Protein AF-A0A1M7MJK0-F1 (afdb_monomer_lite)

Structure (mmCIF, N/CA/C/O backbone):
data_AF-A0A1M7MJK0-F1
#
_entry.id   AF-A0A1M7MJK0-F1
#
loop_
_atom_site.group_PDB
_atom_site.id
_atom_site.type_symbol
_atom_site.label_atom_id
_atom_site.label_alt_id
_a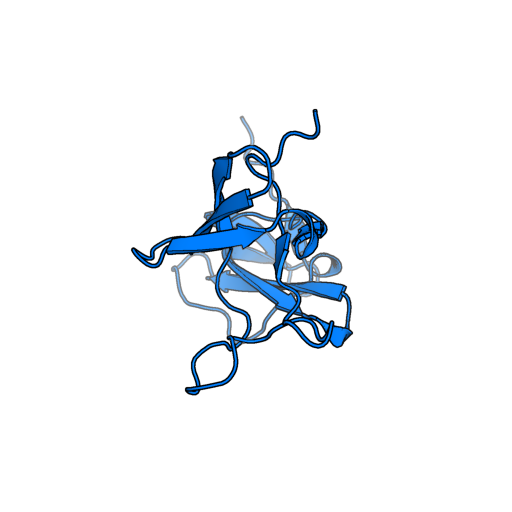tom_site.label_comp_id
_atom_site.label_asym_id
_atom_site.label_entity_id
_atom_site.label_seq_id
_atom_site.pdbx_PDB_ins_code
_atom_site.Cartn_x
_atom_site.Cartn_y
_atom_site.Cartn_z
_atom_site.occupancy
_atom_site.B_iso_or_equiv
_atom_site.auth_seq_id
_atom_site.auth_comp_id
_atom_site.auth_asym_id
_atom_site.auth_atom_id
_atom_site.pdbx_PDB_model_num
ATOM 1 N N . MET A 1 1 ? 3.300 4.004 -27.786 1.00 46.72 1 MET A N 1
ATOM 2 C CA . MET A 1 1 ? 4.249 3.897 -26.660 1.00 46.72 1 MET A CA 1
ATOM 3 C C . MET A 1 1 ? 3.433 3.684 -25.405 1.00 46.72 1 MET A C 1
ATOM 5 O O . MET A 1 1 ? 2.440 4.383 -25.239 1.00 46.72 1 MET A O 1
ATOM 9 N N . THR A 1 2 ? 3.786 2.694 -24.592 1.00 50.91 2 THR A N 1
ATOM 10 C CA . THR A 1 2 ? 3.187 2.513 -23.265 1.00 50.91 2 THR A CA 1
ATOM 11 C C . THR A 1 2 ? 3.854 3.513 -22.336 1.00 50.91 2 THR A C 1
ATOM 13 O O . THR A 1 2 ? 5.068 3.462 -22.212 1.00 50.91 2 THR A O 1
ATOM 16 N N . ASP A 1 3 ? 3.095 4.415 -21.722 1.00 62.31 3 ASP A N 1
ATOM 17 C CA . ASP A 1 3 ? 3.632 5.294 -20.680 1.00 62.31 3 ASP A CA 1
ATOM 18 C C . ASP A 1 3 ? 3.876 4.471 -19.402 1.00 62.31 3 ASP A C 1
ATOM 20 O O . ASP A 1 3 ? 2.967 3.773 -18.934 1.00 62.31 3 ASP A O 1
ATOM 24 N N . TYR A 1 4 ? 5.104 4.509 -18.876 1.00 60.00 4 TYR A N 1
ATOM 25 C CA . TYR A 1 4 ? 5.505 3.845 -17.629 1.00 60.00 4 TYR A CA 1
ATOM 26 C C . TYR A 1 4 ? 5.472 4.792 -16.412 1.00 60.00 4 TYR A C 1
ATOM 28 O O . TYR A 1 4 ? 5.648 4.341 -15.275 1.00 60.00 4 TYR A O 1
ATOM 36 N N . LEU A 1 5 ? 5.226 6.093 -16.603 1.00 55.97 5 LEU A N 1
ATOM 37 C CA . LEU A 1 5 ? 5.157 7.068 -15.515 1.00 55.97 5 LEU A CA 1
ATOM 38 C C . LEU A 1 5 ? 3.936 6.817 -14.620 1.00 55.97 5 LEU A C 1
ATOM 40 O O . LEU A 1 5 ? 2.843 6.490 -15.074 1.00 55.97 5 LEU A O 1
ATOM 44 N N . ASN A 1 6 ? 4.130 6.980 -13.308 1.00 53.41 6 ASN A N 1
ATOM 45 C CA . ASN A 1 6 ? 3.117 6.782 -12.256 1.00 53.41 6 ASN A CA 1
ATOM 46 C C . ASN A 1 6 ? 2.480 5.377 -12.176 1.00 53.41 6 ASN A C 1
ATOM 48 O O . ASN A 1 6 ? 1.592 5.156 -11.350 1.00 53.41 6 ASN A O 1
ATOM 52 N N . LYS A 1 7 ? 2.948 4.420 -12.983 1.00 62.34 7 LYS A N 1
ATOM 53 C CA . LYS A 1 7 ? 2.528 3.021 -12.928 1.00 62.34 7 LYS A CA 1
ATOM 54 C C . LYS A 1 7 ? 3.267 2.230 -11.854 1.00 62.34 7 LYS A C 1
ATOM 56 O O . LYS A 1 7 ? 4.337 2.609 -11.375 1.00 62.34 7 LYS A O 1
ATOM 61 N N . TRP A 1 8 ? 2.666 1.102 -11.489 1.00 63.72 8 TRP A N 1
ATOM 62 C CA . TRP A 1 8 ? 3.136 0.214 -10.436 1.00 63.72 8 TRP A CA 1
ATOM 63 C C . TRP A 1 8 ? 3.671 -1.082 -11.027 1.00 63.72 8 TRP A C 1
ATOM 65 O O . TRP A 1 8 ? 2.970 -1.732 -11.801 1.00 63.72 8 TRP A O 1
ATOM 75 N N . PHE A 1 9 ? 4.875 -1.483 -10.614 1.00 65.38 9 PHE A N 1
ATOM 76 C CA . PHE A 1 9 ? 5.567 -2.623 -11.210 1.00 65.38 9 PHE A CA 1
ATOM 77 C C . PHE A 1 9 ? 6.127 -3.624 -10.201 1.00 65.38 9 PHE A C 1
ATOM 79 O O . PHE A 1 9 ? 6.394 -3.306 -9.037 1.00 65.38 9 PHE A O 1
ATOM 86 N N . TRP A 1 10 ? 6.331 -4.831 -10.713 1.00 63.44 10 TRP A N 1
ATOM 87 C CA . TRP A 1 10 ? 7.203 -5.875 -10.192 1.00 63.44 10 TRP A CA 1
ATOM 88 C C . TRP A 1 10 ? 8.560 -5.887 -10.905 1.00 63.44 10 TRP A C 1
ATOM 90 O O . TRP A 1 10 ? 8.712 -5.274 -11.960 1.00 63.44 10 TRP A O 1
ATOM 100 N N . ILE A 1 11 ? 9.508 -6.663 -10.374 1.00 59.03 11 ILE A N 1
ATOM 101 C CA . ILE A 1 11 ? 10.730 -7.069 -11.076 1.00 59.03 11 ILE A CA 1
ATOM 102 C C . ILE A 1 11 ? 10.818 -8.600 -11.019 1.00 59.03 11 ILE A C 1
ATOM 104 O O . ILE A 1 11 ? 10.756 -9.184 -9.936 1.00 59.03 11 ILE A O 1
ATOM 108 N N . LYS A 1 12 ? 10.960 -9.262 -12.170 1.00 53.06 12 LYS A N 1
ATOM 109 C CA . LYS A 1 12 ? 11.354 -10.678 -12.236 1.00 53.06 12 LYS A CA 1
ATOM 110 C C . LYS A 1 12 ? 12.871 -10.824 -12.164 1.00 53.06 12 LYS A C 1
ATOM 112 O O . LYS A 1 12 ? 13.601 -10.097 -12.837 1.00 53.06 12 LYS A O 1
ATOM 117 N N . ASP A 1 13 ? 13.335 -11.799 -11.390 1.00 53.50 13 ASP A N 1
ATOM 118 C CA . ASP A 1 13 ? 14.734 -12.208 -11.371 1.00 53.50 13 ASP A CA 1
ATOM 119 C C . ASP A 1 13 ? 15.108 -12.956 -12.666 1.00 53.50 13 ASP A C 1
ATOM 121 O O . ASP A 1 13 ? 14.261 -13.315 -13.490 1.00 53.50 13 ASP A O 1
ATOM 125 N N . ARG A 1 14 ? 16.406 -13.220 -12.862 1.00 45.91 14 ARG A N 1
ATOM 126 C CA . ARG A 1 14 ? 16.913 -13.908 -14.067 1.00 45.91 14 ARG A CA 1
ATOM 127 C C . ARG A 1 14 ? 16.429 -15.358 -14.227 1.00 45.91 14 ARG A C 1
ATOM 129 O O . ARG A 1 14 ? 16.642 -15.932 -15.288 1.00 45.91 14 ARG A O 1
ATOM 136 N N . SER A 1 15 ? 15.809 -15.953 -13.208 1.00 50.28 15 SER A N 1
ATOM 137 C CA . SER A 1 15 ? 15.163 -17.271 -13.279 1.00 50.28 15 SER A CA 1
ATOM 138 C C . SER A 1 15 ? 13.647 -17.200 -13.507 1.00 50.28 15 SER A C 1
ATOM 140 O O . SER A 1 15 ? 12.977 -18.228 -13.474 1.00 50.28 15 SER A O 1
ATOM 142 N N . GLY A 1 16 ? 13.098 -16.004 -13.753 1.00 47.00 16 GLY A N 1
ATOM 143 C CA . GLY A 1 16 ? 11.662 -15.781 -13.934 1.00 47.00 16 GLY A CA 1
ATOM 144 C C . GLY A 1 16 ? 10.862 -15.826 -12.629 1.00 47.00 16 GLY A C 1
ATOM 145 O O . GLY A 1 16 ? 9.638 -15.698 -12.663 1.00 47.00 16 GLY A O 1
ATOM 146 N N . ILE A 1 17 ? 11.540 -15.981 -11.487 1.00 45.78 17 ILE A N 1
ATOM 147 C CA . ILE A 1 17 ? 10.940 -15.895 -10.159 1.00 45.78 17 ILE A CA 1
ATOM 148 C C . ILE A 1 17 ? 10.736 -14.411 -9.861 1.00 45.78 17 ILE A C 1
ATOM 150 O O . ILE A 1 17 ? 11.639 -13.605 -10.076 1.00 45.78 17 ILE A O 1
ATOM 154 N N . LEU A 1 18 ? 9.553 -14.027 -9.381 1.00 52.66 18 LEU A N 1
ATOM 155 C CA . LEU A 1 18 ? 9.312 -12.651 -8.949 1.00 52.66 18 LEU A CA 1
ATOM 156 C C . LEU A 1 18 ? 10.227 -12.325 -7.773 1.00 52.66 18 LEU A C 1
ATOM 158 O O . LEU A 1 18 ? 10.161 -12.987 -6.737 1.00 52.66 18 LEU A O 1
ATOM 162 N N . ASP A 1 19 ? 11.119 -11.358 -7.976 1.00 46.50 19 ASP A N 1
ATOM 163 C CA . ASP A 1 19 ? 12.281 -11.187 -7.121 1.00 46.50 19 ASP A CA 1
ATOM 164 C C . ASP A 1 19 ? 11.906 -10.477 -5.820 1.00 46.50 19 ASP A C 1
ATOM 166 O O . ASP A 1 19 ? 11.437 -9.334 -5.864 1.00 46.50 19 ASP A O 1
ATOM 170 N N . PRO A 1 20 ? 12.137 -11.088 -4.646 1.00 43.94 20 PRO A N 1
ATOM 171 C CA . PRO A 1 20 ? 11.961 -10.380 -3.401 1.00 43.94 20 PRO A CA 1
ATOM 172 C C . PRO A 1 20 ? 13.100 -9.399 -3.078 1.00 43.94 20 PRO A C 1
ATOM 174 O O . PRO A 1 20 ? 12.848 -8.597 -2.193 1.00 43.94 20 PRO A O 1
ATOM 177 N N . ILE A 1 21 ? 14.315 -9.427 -3.680 1.00 47.56 21 ILE A N 1
ATOM 178 C CA . ILE A 1 21 ? 15.413 -8.474 -3.326 1.00 47.56 21 ILE A CA 1
ATOM 179 C C . ILE A 1 21 ? 16.145 -7.757 -4.495 1.00 47.56 21 ILE A C 1
ATOM 181 O O . ILE A 1 21 ? 15.874 -6.576 -4.697 1.00 47.56 21 ILE A O 1
ATOM 185 N N . ALA A 1 22 ? 17.137 -8.266 -5.240 1.00 33.94 22 ALA A N 1
ATOM 186 C CA . ALA A 1 22 ? 17.651 -9.623 -5.460 1.00 33.94 22 ALA A CA 1
ATOM 187 C C . ALA A 1 22 ? 18.573 -10.240 -4.396 1.00 33.94 22 ALA A C 1
ATOM 189 O O . ALA A 1 22 ? 19.471 -9.576 -3.890 1.00 33.94 22 ALA A O 1
ATOM 190 N N . ARG A 1 23 ? 18.360 -11.545 -4.140 1.00 37.00 23 ARG A N 1
ATOM 191 C CA . ARG A 1 23 ? 19.260 -12.568 -3.546 1.00 37.00 23 ARG A CA 1
ATOM 192 C C . ARG A 1 23 ? 20.536 -12.090 -2.820 1.00 37.00 23 ARG A C 1
ATOM 194 O O . ARG A 1 23 ? 21.620 -12.559 -3.142 1.00 37.00 23 ARG A O 1
ATOM 201 N N . ASP A 1 24 ? 20.405 -11.230 -1.814 1.00 33.03 24 ASP A N 1
ATOM 202 C CA . ASP A 1 24 ? 21.036 -11.395 -0.499 1.00 33.03 24 ASP A CA 1
ATOM 203 C C . ASP A 1 24 ? 20.613 -10.279 0.469 1.00 33.03 24 ASP A C 1
ATOM 205 O O . ASP A 1 24 ? 20.198 -9.198 0.064 1.00 33.03 24 ASP A O 1
ATOM 209 N N . GLN A 1 25 ? 20.741 -10.548 1.774 1.00 32.00 25 GLN A N 1
ATOM 210 C CA . GLN A 1 25 ? 20.460 -9.621 2.886 1.00 32.00 25 GLN A CA 1
ATOM 211 C C . GLN A 1 25 ? 18.986 -9.199 3.074 1.00 32.00 25 GLN A C 1
ATOM 213 O O . GLN A 1 25 ? 18.597 -8.104 2.697 1.00 32.00 25 GLN A O 1
ATOM 218 N N . TRP A 1 26 ? 18.202 -10.020 3.789 1.00 32.06 26 TRP A N 1
ATOM 219 C CA . TRP A 1 26 ? 17.343 -9.639 4.941 1.00 32.06 26 TRP A CA 1
ATOM 220 C C . TRP A 1 26 ? 16.389 -8.406 4.892 1.00 32.06 26 TRP A C 1
ATOM 222 O O . TRP A 1 26 ? 15.796 -8.085 5.923 1.00 32.06 26 TRP A O 1
ATOM 232 N N . PHE A 1 27 ? 16.181 -7.729 3.756 1.00 33.53 27 PHE A N 1
ATOM 233 C CA . PHE A 1 27 ? 15.671 -6.345 3.740 1.00 33.53 27 PHE A CA 1
ATOM 234 C C . PHE A 1 27 ? 14.409 -6.043 2.925 1.00 33.53 27 PHE A C 1
ATOM 236 O O . PHE A 1 27 ? 14.019 -4.880 2.872 1.00 33.53 27 PHE A O 1
ATOM 243 N N . ILE A 1 28 ? 13.699 -7.034 2.377 1.00 37.03 28 ILE A N 1
ATOM 244 C CA . ILE A 1 28 ? 12.360 -6.796 1.808 1.00 37.03 28 ILE A CA 1
ATOM 245 C C . ILE A 1 28 ? 11.334 -7.742 2.437 1.00 37.03 28 ILE A C 1
ATOM 247 O O . ILE A 1 28 ? 10.919 -8.768 1.904 1.00 37.03 28 ILE A O 1
ATOM 251 N N . ARG A 1 29 ? 10.831 -7.306 3.594 1.00 36.28 29 ARG A N 1
ATOM 252 C CA . ARG A 1 29 ? 9.383 -7.384 3.824 1.00 36.28 29 ARG A CA 1
ATOM 253 C C . ARG A 1 29 ? 8.779 -6.406 2.809 1.00 36.28 29 ARG A C 1
ATOM 255 O O . ARG A 1 29 ? 9.304 -5.306 2.717 1.00 36.28 29 ARG A O 1
ATOM 262 N N . GLY A 1 30 ? 7.761 -6.794 2.034 1.00 38.88 30 GLY A N 1
ATOM 263 C CA . GLY A 1 30 ? 7.311 -6.072 0.823 1.00 38.88 30 GLY A CA 1
ATOM 264 C C . GLY A 1 30 ? 6.761 -4.653 1.045 1.00 38.88 30 GLY A C 1
ATOM 265 O O . GLY A 1 30 ? 5.565 -4.433 0.912 1.00 38.88 30 GLY A O 1
ATOM 266 N N . TRP A 1 31 ? 7.614 -3.709 1.439 1.00 44.69 31 TRP A N 1
ATOM 267 C CA . TRP A 1 31 ? 7.245 -2.427 2.048 1.00 44.69 31 TRP A CA 1
ATOM 268 C C . TRP A 1 31 ? 7.406 -1.226 1.121 1.00 44.69 31 TRP A C 1
ATOM 270 O O . TRP A 1 31 ? 6.782 -0.194 1.362 1.00 44.69 31 TRP A O 1
ATOM 280 N N . GLU A 1 32 ? 8.233 -1.334 0.083 1.00 54.03 32 GLU A N 1
ATOM 281 C CA . GLU A 1 32 ? 8.657 -0.166 -0.681 1.00 54.03 32 GLU A CA 1
ATOM 282 C C . GLU A 1 32 ? 7.983 -0.097 -2.053 1.00 54.03 32 GLU A C 1
ATOM 284 O O . GLU A 1 32 ? 7.950 -1.038 -2.847 1.00 54.03 32 GLU A O 1
ATOM 289 N N . THR A 1 33 ? 7.398 1.066 -2.314 1.00 56.59 33 THR A N 1
ATOM 290 C CA . THR A 1 33 ? 6.768 1.410 -3.581 1.00 56.59 33 THR A CA 1
ATOM 291 C C . THR A 1 33 ? 7.830 1.925 -4.544 1.00 56.59 33 THR A C 1
ATOM 293 O O . THR A 1 33 ? 8.443 2.956 -4.284 1.00 56.59 33 THR A O 1
ATOM 296 N N . LEU A 1 34 ? 8.039 1.211 -5.650 1.00 67.69 34 LEU A N 1
ATOM 297 C CA . LEU A 1 34 ? 8.879 1.661 -6.758 1.00 67.69 34 LEU A CA 1
ATOM 298 C C . LEU A 1 34 ? 8.103 2.659 -7.626 1.00 67.69 34 LEU A C 1
ATOM 300 O O . LEU A 1 34 ? 6.956 2.394 -7.987 1.00 67.69 34 LEU A O 1
ATOM 304 N N . GLN A 1 35 ? 8.738 3.777 -7.970 1.00 67.38 35 GLN A N 1
ATOM 305 C CA . GLN A 1 35 ? 8.253 4.760 -8.939 1.00 67.38 35 GLN A CA 1
ATOM 306 C C . GLN A 1 35 ? 9.245 4.841 -10.106 1.00 67.38 35 GLN A C 1
ATOM 308 O O . GLN A 1 35 ? 10.453 4.925 -9.884 1.00 67.38 35 GLN A O 1
ATOM 313 N N . CYS A 1 36 ? 8.748 4.832 -11.344 1.00 72.19 36 CYS A N 1
ATOM 314 C CA . CYS A 1 36 ? 9.567 5.124 -12.519 1.00 72.19 36 CYS A CA 1
ATOM 315 C C . CYS A 1 36 ? 9.915 6.620 -12.548 1.00 72.19 36 CYS A C 1
ATOM 317 O O . CYS A 1 36 ? 9.009 7.454 -12.504 1.00 72.19 36 CYS A O 1
ATOM 319 N N . ILE A 1 37 ? 11.211 6.945 -12.600 1.00 78.38 37 ILE A N 1
ATOM 320 C CA . ILE A 1 37 ? 11.726 8.328 -12.616 1.00 78.38 37 ILE A CA 1
ATOM 321 C C . ILE A 1 37 ? 12.411 8.712 -13.936 1.00 78.38 37 ILE A C 1
ATOM 323 O O . ILE A 1 37 ? 12.537 9.896 -14.229 1.00 78.38 37 ILE A O 1
ATOM 327 N N . GLU A 1 38 ? 12.831 7.734 -14.740 1.00 79.06 38 GLU A N 1
ATOM 328 C CA . GLU A 1 38 ? 13.405 7.935 -16.075 1.00 79.06 38 GLU A CA 1
ATOM 329 C C . GLU A 1 38 ? 13.006 6.742 -16.955 1.00 79.06 38 GLU A C 1
ATOM 331 O O . GLU A 1 38 ? 13.112 5.591 -16.524 1.00 79.06 38 GLU A O 1
ATOM 336 N N . GLU A 1 39 ? 12.566 7.000 -18.185 1.00 78.94 39 GLU A N 1
ATOM 337 C CA . GLU A 1 39 ? 12.308 5.968 -19.192 1.00 78.94 39 GLU A CA 1
ATOM 338 C C . GLU A 1 39 ? 13.356 6.070 -20.308 1.00 78.94 39 GLU A C 1
ATOM 340 O O . GLU A 1 39 ? 13.633 7.152 -20.823 1.00 78.94 39 GLU A O 1
ATOM 345 N N . LYS A 1 40 ? 13.942 4.929 -20.678 1.00 82.44 40 LYS A N 1
ATOM 346 C CA . LYS A 1 40 ? 14.857 4.751 -21.817 1.00 82.44 40 LYS A CA 1
ATOM 347 C C . LYS A 1 40 ? 14.217 3.780 -22.801 1.00 82.44 40 LYS A C 1
ATOM 349 O O . LYS A 1 40 ? 13.138 3.260 -22.535 1.00 82.44 40 LYS A O 1
ATOM 354 N N . GLU A 1 41 ? 14.869 3.515 -23.926 1.00 82.31 41 GLU A N 1
ATOM 355 C CA . GLU A 1 41 ? 14.340 2.655 -24.994 1.00 82.31 41 GLU A CA 1
ATOM 356 C C . GLU A 1 41 ? 13.919 1.262 -24.467 1.00 82.31 41 GLU A C 1
ATOM 358 O O . GLU A 1 41 ? 12.720 0.980 -24.376 1.00 82.31 41 GLU A O 1
ATOM 363 N N . ASP A 1 42 ? 14.876 0.475 -23.959 1.00 81.38 42 ASP A N 1
ATOM 364 C CA . ASP A 1 42 ? 14.647 -0.891 -23.443 1.00 81.38 42 ASP A CA 1
ATOM 365 C C . ASP A 1 42 ? 14.583 -1.009 -21.907 1.00 81.38 42 ASP A C 1
ATOM 367 O O . ASP A 1 42 ? 14.336 -2.087 -21.356 1.00 81.38 42 ASP A O 1
ATOM 371 N N . SER A 1 43 ? 14.825 0.083 -21.180 1.00 80.75 43 SER A N 1
ATOM 372 C CA . SER A 1 43 ? 14.922 0.077 -19.714 1.00 80.75 43 SER A CA 1
ATOM 373 C C . SER A 1 43 ? 14.190 1.243 -19.063 1.00 80.75 43 SER A C 1
ATOM 375 O O . SER A 1 43 ? 13.939 2.274 -19.679 1.00 80.75 43 SER A O 1
ATOM 3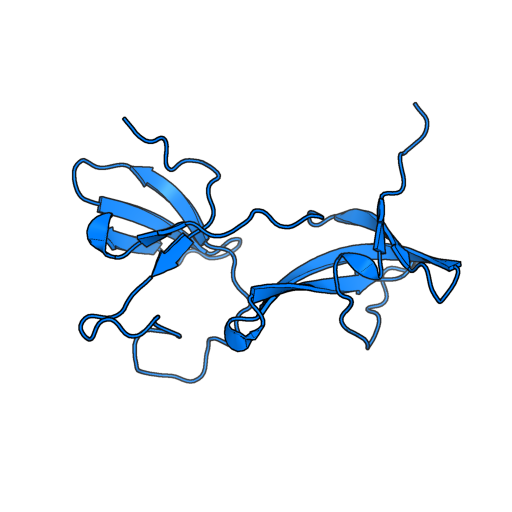77 N N . VAL A 1 44 ? 13.858 1.067 -17.791 1.00 78.31 44 VAL A N 1
ATOM 378 C CA . VAL A 1 44 ? 13.381 2.114 -16.890 1.00 78.31 44 VAL A CA 1
ATOM 379 C C . VAL A 1 44 ? 14.366 2.282 -15.744 1.00 78.31 44 VAL A C 1
ATOM 381 O O . VAL A 1 44 ? 15.096 1.357 -15.377 1.00 78.31 44 VAL A O 1
ATOM 384 N N . VAL A 1 45 ? 14.348 3.455 -15.133 1.00 78.19 45 VAL A N 1
ATOM 385 C CA . VAL A 1 45 ? 15.035 3.724 -13.877 1.00 78.19 45 VAL A CA 1
ATOM 386 C C . VAL A 1 45 ? 13.977 3.837 -12.793 1.00 78.19 45 VAL A C 1
ATOM 388 O O . VAL A 1 45 ? 13.184 4.782 -12.770 1.00 78.19 45 VAL A O 1
ATOM 391 N N . LEU A 1 46 ? 13.942 2.842 -11.908 1.00 75.12 46 LEU A N 1
ATOM 392 C CA . LEU A 1 46 ? 13.029 2.820 -10.772 1.00 75.12 46 LEU A CA 1
ATOM 393 C C . LEU A 1 46 ? 13.719 3.400 -9.536 1.00 75.12 46 LEU A C 1
ATOM 395 O O . LEU A 1 46 ? 14.896 3.141 -9.291 1.00 75.12 46 LEU A O 1
ATOM 399 N N . CYS A 1 47 ? 12.972 4.152 -8.737 1.00 68.75 47 CYS A N 1
ATOM 400 C CA . CYS A 1 47 ? 13.403 4.656 -7.440 1.00 68.75 47 CYS A CA 1
ATOM 401 C C . CYS A 1 47 ? 12.437 4.168 -6.358 1.00 68.75 47 CYS A C 1
ATOM 403 O O . CYS A 1 47 ? 11.218 4.198 -6.548 1.00 68.75 47 CYS A O 1
ATOM 405 N N . TYR A 1 48 ? 12.964 3.718 -5.219 1.00 68.75 48 TYR A N 1
ATOM 406 C CA . TYR A 1 48 ? 12.129 3.409 -4.060 1.00 68.75 48 TYR A CA 1
ATOM 407 C C . TYR A 1 48 ? 11.652 4.707 -3.400 1.00 68.75 48 TYR A C 1
ATOM 409 O O . TYR A 1 48 ? 12.446 5.602 -3.103 1.00 68.75 48 TYR A O 1
ATOM 417 N N . ARG A 1 49 ? 10.349 4.815 -3.131 1.00 58.09 49 ARG A N 1
ATOM 418 C CA . ARG A 1 49 ? 9.756 5.996 -2.495 1.00 58.09 49 ARG A CA 1
ATOM 419 C C . ARG A 1 49 ? 10.403 6.266 -1.128 1.00 58.09 49 ARG A C 1
ATOM 421 O O . ARG A 1 49 ? 10.291 5.446 -0.222 1.00 58.09 49 ARG A O 1
ATOM 428 N N . ASN A 1 50 ? 10.999 7.452 -0.976 1.00 54.88 50 ASN A N 1
ATOM 429 C CA . ASN A 1 50 ? 11.805 7.900 0.176 1.00 54.88 50 ASN A CA 1
ATOM 430 C C . ASN A 1 50 ? 13.217 7.280 0.291 1.00 54.88 50 ASN A C 1
ATOM 432 O O . ASN A 1 50 ? 13.810 7.318 1.367 1.00 54.88 50 ASN A O 1
ATOM 436 N N . SER A 1 51 ? 13.777 6.752 -0.799 1.00 62.97 51 SER A N 1
ATOM 437 C CA . SER A 1 51 ? 15.148 6.234 -0.858 1.00 62.97 51 SER A CA 1
ATOM 438 C C . SER A 1 51 ? 15.982 6.968 -1.909 1.00 62.97 51 SER A C 1
ATOM 440 O O . SER A 1 51 ? 15.450 7.492 -2.882 1.00 62.97 51 SER A O 1
ATOM 442 N N . SER A 1 52 ? 17.306 6.952 -1.751 1.00 66.69 52 SER A N 1
ATOM 443 C CA . SER A 1 52 ? 18.259 7.299 -2.817 1.00 66.69 52 SER A CA 1
ATOM 444 C C . SER A 1 52 ? 18.654 6.090 -3.679 1.00 66.69 52 SER A C 1
ATOM 446 O O . SER A 1 52 ? 19.469 6.220 -4.592 1.00 66.69 52 SER A O 1
ATOM 448 N N . ARG A 1 53 ? 18.108 4.899 -3.390 1.00 65.69 53 ARG A N 1
ATOM 449 C CA . ARG A 1 53 ? 18.381 3.670 -4.145 1.00 65.69 53 ARG A CA 1
ATOM 450 C C . ARG A 1 53 ? 17.663 3.681 -5.492 1.00 65.69 53 ARG A C 1
ATOM 452 O O . ARG A 1 53 ? 16.436 3.738 -5.555 1.00 65.69 53 ARG A O 1
ATOM 459 N N . ILE A 1 54 ? 18.464 3.551 -6.544 1.00 71.44 54 ILE A N 1
ATOM 460 C CA . ILE A 1 54 ? 18.046 3.535 -7.942 1.00 71.44 54 ILE A CA 1
ATOM 461 C C . ILE A 1 54 ? 18.259 2.128 -8.521 1.00 71.44 54 ILE A C 1
ATOM 463 O O . ILE A 1 54 ? 19.307 1.521 -8.306 1.00 71.44 54 ILE A O 1
ATOM 467 N N . LEU A 1 55 ? 17.276 1.626 -9.274 1.00 72.06 55 LEU A N 1
ATOM 468 C CA . LEU A 1 55 ? 17.271 0.315 -9.928 1.00 72.06 55 LEU A CA 1
ATOM 469 C C . LEU A 1 55 ? 17.060 0.461 -11.447 1.00 72.06 55 LEU A C 1
ATOM 471 O O . LEU A 1 55 ? 15.916 0.587 -11.903 1.00 72.06 55 LEU A O 1
ATOM 475 N N . PRO A 1 56 ? 18.139 0.422 -12.252 1.00 74.19 56 PRO A N 1
ATOM 476 C CA . PRO A 1 56 ? 18.046 0.254 -13.699 1.00 74.19 56 PRO A CA 1
ATOM 477 C C . PRO A 1 56 ? 17.446 -1.123 -14.008 1.00 74.19 56 PRO A C 1
ATOM 479 O O . PRO A 1 56 ? 18.024 -2.150 -13.655 1.00 74.19 56 PRO A O 1
ATOM 482 N N . THR A 1 57 ? 16.279 -1.143 -14.646 1.00 72.38 57 THR A N 1
ATOM 483 C CA . THR A 1 57 ? 15.468 -2.352 -14.837 1.00 72.38 57 THR A CA 1
ATOM 484 C C . THR A 1 57 ? 15.051 -2.472 -16.300 1.00 72.38 57 THR A C 1
ATOM 486 O O . THR A 1 57 ? 14.572 -1.504 -16.884 1.00 72.38 57 THR A O 1
ATOM 489 N N . LEU A 1 58 ? 15.220 -3.643 -16.920 1.00 74.38 58 LEU A N 1
ATOM 490 C CA . LEU A 1 58 ? 14.747 -3.872 -18.292 1.00 74.38 58 LEU A CA 1
ATOM 491 C C . LEU A 1 58 ? 13.215 -3.883 -18.330 1.00 74.38 58 LEU A C 1
ATOM 493 O O . LEU A 1 58 ? 12.583 -4.510 -17.482 1.00 74.38 58 LEU A O 1
ATOM 497 N N . LYS A 1 59 ? 12.605 -3.263 -19.348 1.00 75.69 59 LYS A N 1
ATOM 498 C CA . LYS A 1 59 ? 11.138 -3.262 -19.509 1.00 75.69 59 LYS A CA 1
ATOM 499 C C . LYS A 1 59 ? 10.560 -4.677 -19.612 1.00 75.69 59 LYS A C 1
ATOM 501 O O . LYS A 1 59 ? 9.449 -4.914 -19.155 1.00 75.69 59 LYS A O 1
ATOM 506 N N . SER A 1 60 ? 11.333 -5.622 -20.152 1.00 73.94 60 SER A N 1
ATOM 507 C CA . SER A 1 60 ? 10.962 -7.034 -20.313 1.00 73.94 60 SER A CA 1
ATOM 508 C C . SER A 1 60 ? 10.852 -7.838 -19.010 1.00 73.94 60 SER A C 1
ATOM 510 O O . SER A 1 60 ? 10.279 -8.924 -19.037 1.00 73.94 60 SER A O 1
ATOM 512 N N . VAL A 1 61 ? 11.381 -7.337 -17.884 1.00 68.62 61 VAL A N 1
ATOM 513 C CA . VAL A 1 61 ? 11.243 -7.985 -16.561 1.00 68.62 61 VAL A CA 1
ATOM 514 C C . VAL A 1 61 ? 10.247 -7.274 -15.642 1.00 68.62 61 VAL A C 1
ATOM 516 O O . VAL A 1 61 ? 10.067 -7.699 -14.500 1.00 68.62 61 VAL A O 1
ATOM 519 N N . LEU A 1 62 ? 9.601 -6.208 -16.128 1.00 69.69 62 LEU A N 1
ATOM 520 C CA . LEU A 1 62 ? 8.513 -5.538 -15.426 1.00 69.69 62 LEU A CA 1
ATOM 521 C C . LEU A 1 62 ? 7.200 -6.284 -15.653 1.00 69.69 62 LEU A C 1
ATOM 523 O O . LEU A 1 62 ? 6.838 -6.589 -16.788 1.00 69.69 62 LEU A O 1
ATOM 527 N N . GLU A 1 63 ? 6.431 -6.468 -14.587 1.00 70.81 63 GLU A N 1
ATOM 528 C CA . GLU A 1 63 ? 5.000 -6.763 -14.691 1.00 70.81 63 GLU A CA 1
ATOM 529 C C . GLU A 1 63 ? 4.212 -5.631 -14.043 1.00 70.81 63 GLU A C 1
ATOM 531 O O . GLU A 1 63 ? 4.570 -5.167 -12.960 1.00 70.81 63 GLU A O 1
ATOM 536 N N . GLU A 1 64 ? 3.158 -5.162 -14.709 1.00 70.06 64 GLU A N 1
ATOM 537 C CA . GLU A 1 64 ? 2.250 -4.150 -14.164 1.00 70.06 64 GLU A CA 1
ATOM 538 C C . GLU A 1 64 ? 1.401 -4.764 -13.037 1.00 70.06 64 GLU A C 1
ATOM 540 O O . GLU A 1 64 ? 1.019 -5.935 -13.097 1.00 70.06 64 GLU A O 1
ATOM 545 N N . ARG A 1 65 ? 1.102 -3.985 -11.993 1.00 72.94 65 ARG A N 1
ATOM 546 C CA . ARG A 1 65 ? 0.195 -4.392 -10.908 1.00 72.94 65 ARG A CA 1
ATOM 547 C C . ARG A 1 65 ? -0.927 -3.369 -10.711 1.00 72.94 65 ARG A C 1
ATOM 549 O O . ARG A 1 65 ? -0.733 -2.197 -11.041 1.00 72.94 65 ARG A O 1
ATOM 556 N N . PRO A 1 66 ? -2.071 -3.762 -10.118 1.00 79.94 66 PRO A N 1
ATOM 557 C CA . PRO A 1 66 ? -3.144 -2.829 -9.801 1.00 79.94 66 PRO A CA 1
ATOM 558 C C . PRO A 1 66 ? -2.656 -1.635 -8.972 1.00 79.94 66 PRO A C 1
ATOM 560 O O . PRO A 1 66 ? -1.784 -1.764 -8.102 1.00 79.94 66 PRO A O 1
ATOM 563 N N . ALA A 1 67 ? -3.258 -0.470 -9.203 1.00 81.44 67 ALA A N 1
ATOM 564 C CA . ALA A 1 67 ? -3.081 0.671 -8.318 1.00 81.44 67 ALA A CA 1
ATOM 565 C C . ALA A 1 67 ? -3.735 0.398 -6.946 1.00 81.44 67 ALA A C 1
ATOM 567 O O . ALA A 1 67 ? -4.760 -0.282 -6.876 1.00 81.44 67 ALA A O 1
ATOM 568 N N . PRO A 1 68 ? -3.165 0.910 -5.844 1.00 86.50 68 PRO A N 1
ATOM 569 C CA . PRO A 1 68 ? -3.782 0.810 -4.528 1.00 86.50 68 PRO A CA 1
ATOM 570 C C . PRO A 1 68 ? -5.039 1.684 -4.461 1.00 86.50 68 PRO A C 1
ATOM 572 O O . PRO A 1 68 ? -5.011 2.846 -4.857 1.00 86.50 68 PRO A O 1
ATOM 575 N N . SER A 1 69 ? -6.116 1.150 -3.883 1.00 91.44 69 SER A N 1
ATOM 576 C CA . SER A 1 69 ? -7.401 1.847 -3.706 1.00 91.44 69 SER A CA 1
ATOM 577 C C . SER A 1 69 ? -7.316 3.105 -2.831 1.00 91.44 69 SER A C 1
ATOM 579 O O . SER A 1 69 ? -8.171 3.982 -2.940 1.00 91.44 69 SER A O 1
ATOM 581 N N . PHE A 1 70 ? -6.290 3.197 -1.978 1.00 91.25 70 PHE A N 1
ATOM 582 C CA . PHE A 1 70 ? -6.047 4.328 -1.085 1.00 91.25 70 PHE A CA 1
ATOM 583 C C . PHE A 1 70 ? -4.573 4.747 -1.089 1.00 91.25 70 PHE A C 1
ATOM 585 O O . PHE A 1 70 ? -3.670 3.905 -1.146 1.00 91.25 70 PHE A O 1
ATOM 592 N N . LEU A 1 71 ? -4.328 6.050 -0.978 1.00 88.31 71 LEU A N 1
ATOM 593 C CA . LEU A 1 71 ? -3.000 6.665 -0.952 1.00 88.31 71 LEU A CA 1
ATOM 594 C C . LEU A 1 71 ? -2.611 7.153 0.458 1.00 88.31 71 LEU A C 1
ATOM 596 O O . LEU A 1 71 ? -3.471 7.308 1.325 1.00 88.31 71 LEU A O 1
ATOM 600 N N . PRO A 1 72 ? -1.315 7.404 0.736 1.00 87.75 72 PRO A N 1
ATOM 601 C CA . PRO A 1 72 ? -0.889 7.891 2.041 1.00 87.75 72 PRO A CA 1
ATOM 602 C C . PRO A 1 72 ? -1.464 9.280 2.329 1.00 87.75 72 PRO A C 1
ATOM 604 O O . PRO A 1 72 ? -1.518 10.137 1.450 1.00 87.75 72 PRO A O 1
ATOM 607 N N . ASN A 1 73 ? -1.819 9.498 3.590 1.00 89.88 73 ASN A N 1
ATOM 608 C CA . ASN A 1 73 ? -2.528 10.649 4.144 1.00 89.88 73 ASN A CA 1
ATOM 609 C C . ASN A 1 73 ? -4.008 10.792 3.742 1.00 89.88 73 ASN A C 1
ATOM 611 O O . ASN A 1 73 ? -4.655 11.729 4.208 1.00 89.88 73 ASN A O 1
ATOM 615 N N . GLU A 1 74 ? -4.588 9.856 2.982 1.00 93.00 74 GLU A N 1
ATOM 616 C CA . GLU A 1 74 ? -6.043 9.820 2.796 1.00 93.00 74 GLU A CA 1
ATOM 617 C C . GLU A 1 74 ? -6.769 9.411 4.087 1.00 93.00 74 GLU A C 1
ATOM 619 O O . GLU A 1 74 ? -6.304 8.547 4.842 1.00 93.00 74 GLU A O 1
ATOM 624 N N . LYS A 1 75 ? -7.928 10.035 4.334 1.00 95.75 75 LYS A N 1
ATOM 625 C CA . LYS A 1 75 ? -8.844 9.667 5.419 1.00 95.75 75 LYS A CA 1
ATOM 626 C C . LYS A 1 75 ? -9.750 8.521 4.971 1.00 95.75 75 LYS A C 1
ATOM 628 O O . LYS A 1 75 ? -10.346 8.571 3.895 1.00 95.75 75 LYS A O 1
ATOM 633 N N . VAL A 1 76 ? -9.872 7.512 5.825 1.00 96.69 76 VAL A N 1
ATOM 634 C CA . VAL A 1 76 ? -10.697 6.320 5.607 1.00 96.69 76 VAL A CA 1
ATOM 635 C C . VAL A 1 76 ? -11.511 5.992 6.854 1.00 96.69 76 VAL A C 1
ATOM 637 O O . VAL A 1 76 ? -11.110 6.321 7.972 1.00 96.69 76 VAL A O 1
ATOM 640 N N . ARG A 1 77 ? -12.640 5.310 6.668 1.00 96.62 77 ARG A N 1
ATOM 641 C CA . ARG A 1 77 ? -13.447 4.726 7.743 1.00 96.62 77 ARG A CA 1
ATOM 642 C C . ARG A 1 77 ? -13.275 3.211 7.732 1.00 96.62 77 ARG A C 1
ATOM 644 O O . ARG A 1 77 ? -13.433 2.575 6.695 1.00 96.62 77 ARG A O 1
ATOM 651 N N . VAL A 1 78 ? -12.942 2.623 8.879 1.00 96.81 78 VAL A N 1
ATOM 652 C CA . VAL A 1 78 ? -12.872 1.166 9.059 1.00 96.81 78 VAL A CA 1
ATOM 653 C C . VAL A 1 78 ? -14.287 0.639 9.273 1.00 96.81 78 VAL A C 1
ATOM 655 O O . VAL A 1 78 ? -14.833 0.767 10.371 1.00 96.81 78 VAL A O 1
ATOM 658 N N . ILE A 1 79 ? -14.861 0.014 8.243 1.00 95.94 79 ILE A N 1
ATOM 659 C CA . ILE A 1 79 ? -16.297 -0.305 8.142 1.00 95.94 79 ILE A CA 1
ATOM 660 C C . ILE A 1 79 ? -16.800 -1.076 9.373 1.00 95.94 79 ILE A C 1
ATOM 662 O O . ILE A 1 79 ? -17.756 -0.671 10.025 1.00 95.94 79 ILE A O 1
ATOM 666 N N . LYS A 1 80 ? -16.107 -2.156 9.761 1.00 94.75 80 LYS A N 1
ATOM 667 C CA . LYS A 1 80 ? -16.505 -3.031 10.886 1.00 94.75 80 LYS A CA 1
ATOM 668 C C . LYS A 1 80 ? -16.344 -2.415 12.284 1.00 94.75 80 LYS A C 1
ATOM 670 O O . LYS A 1 80 ? -16.694 -3.068 13.263 1.00 94.75 80 LYS A O 1
ATOM 675 N N . LYS A 1 81 ? -15.741 -1.229 12.403 1.00 92.88 81 LYS A N 1
ATOM 676 C CA . LYS A 1 81 ? -15.438 -0.577 13.691 1.00 92.88 81 LYS A CA 1
ATOM 677 C C . LYS A 1 81 ? -16.020 0.828 13.821 1.00 92.88 81 LYS A C 1
ATOM 679 O O . LYS A 1 81 ? -15.845 1.423 14.877 1.00 92.88 81 LYS A O 1
ATOM 684 N N . ASP A 1 82 ? -16.608 1.353 12.747 1.00 93.31 82 ASP A N 1
ATOM 685 C CA . ASP A 1 82 ? -16.990 2.762 12.594 1.00 93.31 82 ASP A CA 1
ATOM 686 C C . ASP A 1 82 ? -15.875 3.745 13.020 1.00 93.31 82 ASP A C 1
ATOM 688 O O . ASP A 1 82 ? -16.103 4.782 13.635 1.00 93.31 82 ASP A O 1
ATOM 692 N N . LEU A 1 83 ? -14.621 3.372 12.733 1.00 94.25 83 LEU A N 1
ATOM 693 C CA . LEU A 1 83 ? -13.431 4.088 13.194 1.00 94.25 83 LEU A CA 1
ATOM 694 C C . LEU A 1 83 ? -12.818 4.894 12.052 1.00 94.25 83 LEU A C 1
ATOM 696 O O . LEU A 1 83 ? -12.362 4.318 11.062 1.00 94.25 83 LEU A O 1
ATOM 700 N N . TYR A 1 84 ? -12.735 6.209 12.228 1.00 95.69 84 TYR A N 1
ATOM 701 C CA . TYR A 1 84 ? -12.000 7.095 11.331 1.00 95.69 84 TYR A CA 1
ATOM 702 C C . TYR A 1 84 ? -10.491 6.963 11.544 1.00 95.69 84 TYR A C 1
ATOM 704 O O . TYR A 1 84 ? -9.996 6.904 12.670 1.00 95.69 84 TYR A O 1
ATOM 712 N N . ALA A 1 85 ? -9.754 6.904 10.441 1.00 96.88 85 ALA A N 1
ATOM 713 C CA . ALA A 1 85 ? -8.316 6.707 10.440 1.00 96.88 85 ALA A CA 1
ATOM 714 C C . ALA A 1 85 ? -7.666 7.366 9.215 1.00 96.88 85 ALA A C 1
ATOM 716 O O . ALA A 1 85 ? -8.327 7.726 8.241 1.00 96.88 85 ALA A O 1
ATOM 717 N N . VAL A 1 86 ? -6.344 7.509 9.254 1.00 96.31 86 VAL A N 1
ATOM 718 C CA . VAL A 1 86 ? -5.526 8.013 8.147 1.00 96.31 86 VAL A CA 1
ATOM 719 C C . VAL A 1 86 ? -4.641 6.888 7.631 1.00 96.31 86 VAL A C 1
ATOM 721 O O . VAL A 1 86 ? -3.899 6.2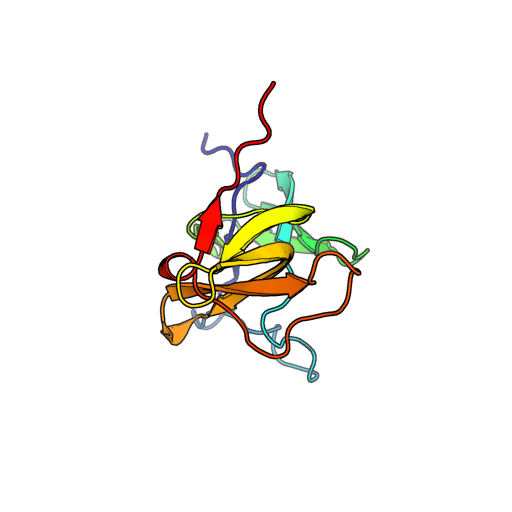78 8.404 1.00 96.31 86 VAL A O 1
ATOM 724 N N . VAL A 1 87 ? -4.667 6.636 6.322 1.00 94.56 87 VAL A N 1
ATOM 725 C CA . VAL A 1 87 ? -3.728 5.715 5.669 1.00 94.56 87 VAL A CA 1
ATOM 726 C C . VAL A 1 87 ? -2.324 6.287 5.812 1.00 94.56 87 VAL A C 1
ATOM 728 O O . VAL A 1 87 ? -2.035 7.362 5.298 1.00 94.56 87 VAL A O 1
ATOM 731 N N . LYS A 1 88 ? -1.425 5.597 6.513 1.00 90.75 88 LYS A N 1
ATOM 732 C CA . LYS A 1 88 ? -0.020 6.024 6.611 1.00 90.75 88 LYS A CA 1
ATOM 733 C C . LYS A 1 88 ? 0.839 5.346 5.560 1.00 90.75 88 LYS A C 1
ATOM 735 O O . LYS A 1 88 ? 1.697 5.988 4.963 1.00 90.75 88 LYS A O 1
ATOM 740 N N . GLN A 1 89 ? 0.590 4.066 5.322 1.00 86.56 89 GLN A N 1
ATOM 741 C CA . GLN A 1 89 ? 1.349 3.230 4.400 1.00 86.56 89 GLN A CA 1
ATOM 742 C C . GLN A 1 89 ? 0.443 2.119 3.854 1.00 86.56 89 GLN A C 1
ATOM 744 O O . GLN A 1 89 ? -0.552 1.752 4.481 1.00 86.56 89 GLN A O 1
ATOM 749 N N . TYR A 1 90 ? 0.819 1.543 2.718 1.00 85.19 90 TYR A N 1
ATOM 750 C CA . TYR A 1 90 ? 0.256 0.295 2.211 1.00 85.19 90 TYR A CA 1
ATOM 751 C C . TYR A 1 90 ? 1.383 -0.620 1.735 1.00 85.19 90 TYR A C 1
ATOM 753 O O . TYR A 1 90 ? 2.472 -0.156 1.404 1.00 85.19 90 TYR A O 1
ATOM 761 N N . LEU A 1 91 ? 1.111 -1.918 1.701 1.00 80.50 91 LEU A N 1
ATOM 762 C CA . LEU A 1 91 ? 2.011 -2.950 1.201 1.00 80.50 91 LEU A CA 1
ATOM 763 C C . LEU A 1 91 ? 1.227 -3.904 0.306 1.00 80.50 91 LEU A C 1
ATOM 765 O O . LEU A 1 91 ? 0.048 -4.144 0.558 1.00 80.50 91 LEU A O 1
ATOM 769 N N . TRP A 1 92 ? 1.859 -4.448 -0.728 1.00 77.88 92 TRP A N 1
ATOM 770 C CA . TRP A 1 92 ? 1.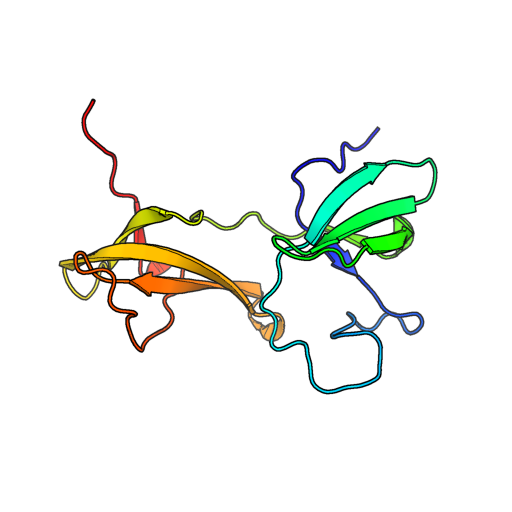240 -5.481 -1.556 1.00 77.88 92 TRP A CA 1
ATOM 771 C C . TRP A 1 92 ? 1.537 -6.871 -0.986 1.00 77.88 92 TRP A C 1
ATOM 773 O O . TRP A 1 92 ? 2.662 -7.142 -0.561 1.00 77.88 92 TRP A O 1
ATOM 783 N N . HIS A 1 93 ? 0.547 -7.761 -0.995 1.00 77.00 93 HIS A N 1
ATOM 784 C CA . HIS A 1 93 ? 0.715 -9.161 -0.626 1.00 77.00 93 HIS A CA 1
ATOM 785 C C . HIS A 1 93 ? 0.777 -10.038 -1.879 1.00 77.00 93 HIS A C 1
ATOM 787 O O . HIS A 1 93 ? -0.209 -10.164 -2.599 1.00 77.00 93 HIS A O 1
ATOM 793 N N . TYR A 1 94 ? 1.942 -10.638 -2.152 1.00 69.50 94 TYR A N 1
ATOM 794 C CA . TYR A 1 94 ? 2.161 -11.378 -3.399 1.00 69.50 94 TYR A CA 1
ATOM 795 C C . TYR A 1 94 ? 1.227 -12.582 -3.560 1.00 69.50 94 TYR A C 1
ATOM 797 O O . TYR A 1 94 ? 0.563 -12.686 -4.586 1.00 69.50 94 TYR A O 1
ATOM 805 N N . ASN A 1 95 ? 1.133 -13.456 -2.558 1.00 71.69 95 ASN A N 1
ATOM 806 C CA . ASN A 1 95 ? 0.378 -14.705 -2.697 1.00 71.69 95 ASN A CA 1
ATOM 807 C C . ASN A 1 95 ? -1.122 -14.468 -2.922 1.00 71.69 95 ASN A C 1
ATOM 809 O O . ASN A 1 95 ? -1.742 -15.191 -3.695 1.00 71.69 95 ASN A O 1
ATOM 813 N N . ASP A 1 96 ? -1.682 -13.436 -2.287 1.00 74.31 96 ASP A N 1
ATOM 814 C CA . ASP A 1 96 ? -3.129 -13.199 -2.297 1.00 74.31 96 ASP A CA 1
ATOM 815 C C . ASP A 1 96 ? -3.550 -12.064 -3.254 1.00 74.31 96 ASP A C 1
ATOM 817 O O . ASP A 1 96 ? -4.734 -11.773 -3.388 1.00 74.31 96 ASP A O 1
ATOM 821 N N . GLN A 1 97 ? -2.582 -11.419 -3.914 1.00 79.69 97 GLN A N 1
ATOM 822 C CA . GLN A 1 97 ? -2.785 -10.405 -4.956 1.00 79.69 97 GLN A CA 1
ATOM 823 C C . GLN A 1 97 ? -3.647 -9.189 -4.535 1.00 79.69 97 GLN A C 1
ATOM 825 O O . GLN A 1 97 ? -4.482 -8.708 -5.302 1.00 79.69 97 GLN A O 1
ATOM 830 N N . TYR A 1 98 ? -3.426 -8.647 -3.330 1.00 85.38 98 TYR A N 1
ATOM 831 C CA . TYR A 1 98 ? -4.084 -7.413 -2.867 1.00 85.38 98 TYR A CA 1
ATOM 832 C C . TYR A 1 98 ? -3.179 -6.517 -2.003 1.00 85.38 98 TYR A C 1
ATOM 834 O O . TYR A 1 98 ? -2.101 -6.915 -1.552 1.00 85.38 98 TYR A O 1
ATOM 842 N N . TYR A 1 99 ? -3.635 -5.288 -1.731 1.00 85.75 99 TYR A N 1
ATOM 843 C CA . TYR A 1 99 ? -2.976 -4.361 -0.805 1.00 85.75 99 TYR A CA 1
ATOM 844 C C . TYR A 1 99 ? -3.486 -4.496 0.637 1.00 85.75 99 TYR A C 1
ATOM 846 O O . TYR A 1 99 ? -4.688 -4.466 0.899 1.00 85.75 99 TYR A O 1
ATOM 854 N N . TYR A 1 100 ? -2.545 -4.548 1.578 1.00 89.75 100 TYR A N 1
ATOM 855 C CA . TYR A 1 100 ? -2.773 -4.305 2.998 1.00 89.75 100 TYR A CA 1
ATOM 856 C C . TYR A 1 100 ? -2.456 -2.845 3.342 1.00 89.75 100 TYR A C 1
ATOM 858 O O . TYR A 1 100 ? -1.391 -2.333 3.000 1.00 89.75 100 TYR A O 1
ATOM 866 N N . TYR A 1 101 ? -3.325 -2.210 4.118 1.00 91.69 101 TYR A N 1
ATOM 867 C CA . TYR A 1 101 ? -3.225 -0.827 4.570 1.00 91.69 101 TYR A CA 1
ATOM 868 C C . TYR A 1 101 ? -2.854 -0.756 6.052 1.00 91.69 101 TYR A C 1
ATOM 870 O O . TYR A 1 101 ? -3.403 -1.472 6.895 1.00 91.69 101 TYR A O 1
ATOM 878 N N . MET A 1 102 ? -1.914 0.129 6.373 1.00 93.75 102 MET A N 1
ATOM 879 C CA . MET A 1 102 ? -1.470 0.443 7.729 1.00 93.75 102 MET A CA 1
ATOM 880 C C . MET A 1 102 ? -1.949 1.849 8.073 1.00 93.75 102 MET A C 1
ATOM 882 O O . MET A 1 102 ? -1.587 2.830 7.418 1.00 93.75 102 MET A O 1
ATOM 886 N N . LEU A 1 103 ? -2.804 1.925 9.089 1.00 96.12 103 LEU A N 1
ATOM 887 C CA . LEU A 1 103 ? -3.549 3.129 9.437 1.00 96.12 103 LEU A CA 1
ATOM 888 C C . LEU A 1 103 ? -3.071 3.700 10.772 1.00 96.12 103 LEU A C 1
ATOM 890 O O . LEU A 1 103 ? -2.644 2.948 11.650 1.00 96.12 103 LEU A O 1
ATOM 894 N N . ALA A 1 104 ? -3.224 5.007 10.943 1.00 96.56 104 ALA A N 1
ATOM 895 C CA . ALA A 1 104 ? -3.177 5.668 12.241 1.00 96.56 104 ALA A CA 1
ATOM 896 C C . ALA A 1 104 ? -4.561 6.210 12.611 1.00 96.56 104 ALA A C 1
ATOM 898 O O . ALA A 1 104 ? -5.318 6.592 11.719 1.00 96.56 104 ALA A O 1
ATOM 899 N N . ASP A 1 105 ? -4.880 6.258 13.902 1.00 95.12 105 ASP A N 1
ATOM 900 C CA . ASP A 1 105 ? -6.056 6.980 14.395 1.00 95.12 105 ASP A CA 1
ATOM 901 C C . ASP A 1 105 ? -5.908 8.509 14.236 1.00 95.12 105 ASP A C 1
ATOM 903 O O . ASP A 1 105 ? -4.890 9.021 13.756 1.00 95.12 105 ASP A O 1
ATOM 907 N N . GLU A 1 106 ? -6.945 9.249 14.628 1.00 89.44 106 GLU A N 1
ATOM 908 C CA . GLU A 1 106 ? -6.981 10.719 14.601 1.00 89.44 106 GLU A CA 1
ATOM 909 C C . GLU A 1 106 ? -5.854 11.388 15.410 1.00 89.44 106 GLU A C 1
ATOM 911 O O . GLU A 1 106 ? -5.414 12.482 15.061 1.00 89.44 106 GLU A O 1
ATOM 916 N N . ASN A 1 107 ? -5.325 10.701 16.429 1.00 90.88 107 ASN A N 1
ATOM 917 C CA . ASN A 1 107 ? -4.214 11.157 17.265 1.00 90.88 107 ASN A CA 1
ATOM 918 C C . ASN A 1 107 ? -2.842 10.776 16.672 1.00 90.88 107 ASN A C 1
ATOM 920 O O . ASN A 1 107 ? -1.803 10.980 17.300 1.00 90.88 107 ASN A O 1
ATOM 924 N N . GLY A 1 108 ? -2.815 10.194 15.467 1.00 91.12 108 GLY A N 1
ATOM 925 C CA . GLY A 1 108 ? -1.599 9.770 14.777 1.00 91.12 108 GLY A CA 1
ATOM 926 C C . GLY A 1 108 ? -1.004 8.453 15.282 1.00 91.12 108 GLY A C 1
ATOM 927 O O . GLY A 1 108 ? 0.068 8.057 14.819 1.00 91.12 108 GLY A O 1
ATOM 928 N N . LYS A 1 109 ? -1.679 7.735 16.186 1.00 95.69 109 LYS A N 1
ATOM 929 C CA . LYS A 1 109 ? -1.194 6.469 16.743 1.00 95.69 109 LYS A CA 1
ATOM 930 C C . LYS A 1 109 ? -1.525 5.308 15.806 1.00 95.69 109 LYS A C 1
ATOM 932 O O . LYS A 1 109 ? -2.670 5.101 15.410 1.00 95.69 109 LYS A O 1
ATOM 937 N N . MET A 1 110 ? -0.509 4.516 15.466 1.00 95.62 110 MET A N 1
ATOM 938 C CA . MET A 1 110 ? -0.652 3.381 14.550 1.00 95.62 110 MET A CA 1
ATOM 939 C C . MET A 1 110 ? -1.596 2.301 15.099 1.00 95.62 110 MET A C 1
ATOM 941 O O . MET A 1 110 ? 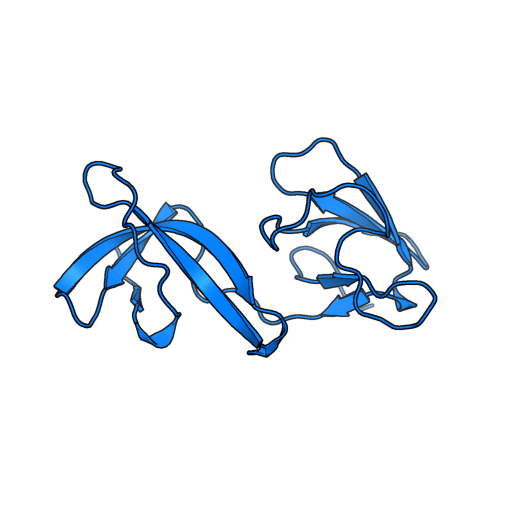-1.435 1.813 16.223 1.00 95.62 110 MET A O 1
ATOM 945 N N . LEU A 1 111 ? -2.541 1.864 14.266 1.00 94.56 111 LEU A N 1
ATOM 946 C CA . LEU A 1 111 ? -3.391 0.712 14.543 1.00 94.56 111 LEU A CA 1
ATOM 947 C C . LEU A 1 111 ? -2.577 -0.582 14.383 1.00 94.56 111 LEU A C 1
ATOM 949 O O . LEU A 1 111 ? -1.875 -0.774 13.394 1.00 94.56 111 LEU A O 1
ATOM 953 N N . LYS A 1 112 ? -2.704 -1.511 15.340 1.00 92.25 112 LYS A N 1
ATOM 954 C CA . LYS A 1 112 ? -1.942 -2.780 15.339 1.00 92.25 112 LYS A CA 1
ATOM 955 C C . LYS A 1 112 ? -2.331 -3.751 14.212 1.00 92.25 112 LYS A C 1
ATOM 957 O O . LYS A 1 112 ? -1.556 -4.648 13.894 1.00 92.25 112 LYS A O 1
ATOM 962 N N . LYS A 1 113 ? -3.537 -3.615 13.647 1.00 93.06 113 LYS A N 1
ATOM 963 C CA . LYS A 1 113 ? -4.054 -4.458 12.557 1.00 93.06 113 LYS A CA 1
ATOM 964 C C . LYS A 1 113 ? -3.739 -3.816 11.195 1.00 93.06 113 LYS A C 1
ATOM 966 O O . LYS A 1 113 ? -3.888 -2.607 11.043 1.00 93.06 113 LYS A O 1
ATOM 971 N N . ARG A 1 114 ? -3.384 -4.648 10.209 1.00 92.56 114 ARG A N 1
ATOM 972 C CA . ARG A 1 114 ? -3.422 -4.314 8.774 1.00 92.56 114 ARG A CA 1
ATOM 973 C C . ARG A 1 114 ? -4.826 -4.551 8.223 1.00 92.56 114 ARG A C 1
ATOM 975 O O . ARG A 1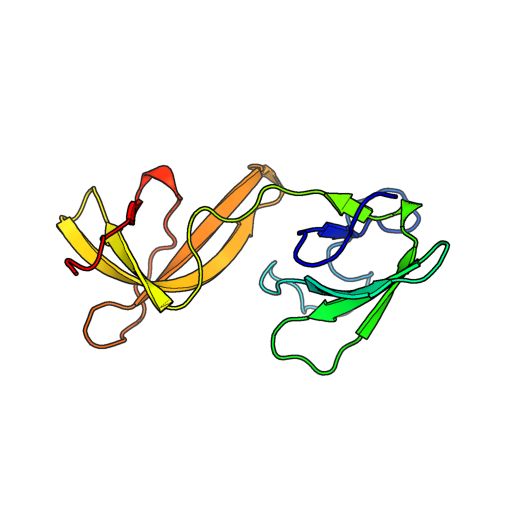 114 ? -5.424 -5.571 8.556 1.00 92.56 114 ARG A O 1
ATOM 982 N N . TYR A 1 115 ? -5.317 -3.651 7.385 1.00 95.19 115 TYR A N 1
ATOM 983 C CA . TYR A 1 115 ? -6.661 -3.718 6.803 1.00 95.19 115 TYR A CA 1
ATOM 984 C C . TYR A 1 115 ? -6.591 -4.006 5.306 1.00 95.19 115 TYR A C 1
ATOM 986 O O . TYR A 1 115 ? -5.618 -3.618 4.667 1.00 95.19 115 TYR A O 1
ATOM 994 N N . MET A 1 116 ? -7.590 -4.677 4.746 1.00 95.56 116 MET A N 1
ATOM 995 C CA . MET A 1 116 ? -7.739 -4.838 3.292 1.00 95.56 116 MET A CA 1
ATOM 996 C C . MET A 1 116 ? -8.627 -3.724 2.716 1.00 95.56 116 MET A C 1
ATOM 998 O O . MET A 1 116 ? -9.246 -2.976 3.474 1.00 95.56 116 MET A O 1
ATOM 1002 N N . ALA A 1 117 ? -8.656 -3.563 1.389 1.00 95.31 117 ALA A N 1
ATOM 1003 C CA . ALA A 1 117 ? -9.408 -2.478 0.747 1.00 95.31 117 ALA A CA 1
ATOM 1004 C C . ALA A 1 117 ? -10.926 -2.560 1.006 1.00 95.31 117 ALA A C 1
ATOM 1006 O O . ALA A 1 117 ? -11.572 -1.532 1.158 1.00 95.31 117 ALA A O 1
ATOM 1007 N N . ASP A 1 118 ? -11.469 -3.773 1.113 1.00 96.38 118 ASP A N 1
ATOM 1008 C CA . ASP A 1 118 ? -12.870 -4.087 1.426 1.00 96.38 118 ASP A CA 1
ATOM 1009 C C . ASP A 1 118 ? -13.247 -3.859 2.904 1.00 96.38 118 ASP A C 1
ATOM 1011 O O . ASP A 1 118 ? -14.425 -3.852 3.256 1.00 96.38 118 ASP A O 1
ATOM 1015 N N . GLU A 1 119 ? -12.266 -3.653 3.787 1.00 97.19 119 GLU A N 1
ATOM 1016 C CA . GLU A 1 119 ? -12.499 -3.256 5.181 1.00 97.19 119 GLU A CA 1
ATOM 1017 C C . GLU A 1 119 ? -12.578 -1.731 5.365 1.00 97.19 119 GLU A C 1
ATOM 1019 O O . GLU A 1 119 ? -12.807 -1.267 6.490 1.00 97.19 119 GLU A O 1
ATOM 1024 N N . LEU A 1 120 ? -12.357 -0.960 4.292 1.00 97.12 120 LEU A N 1
ATOM 1025 C CA . LEU A 1 120 ? -12.166 0.486 4.313 1.00 97.12 120 LEU A CA 1
ATOM 1026 C C . LEU A 1 120 ? -13.109 1.208 3.352 1.00 97.12 120 LEU A C 1
ATOM 1028 O O . LEU A 1 120 ? -13.342 0.787 2.225 1.00 97.12 120 LEU A O 1
ATOM 1032 N N . GLU A 1 121 ? -13.587 2.362 3.790 1.00 96.62 121 GLU A N 1
ATOM 1033 C CA . GLU A 1 121 ? -14.412 3.270 3.002 1.00 96.62 121 GLU A CA 1
ATOM 1034 C C . GLU A 1 121 ? -13.711 4.628 2.891 1.00 96.62 121 GLU A C 1
ATOM 1036 O O . GLU A 1 121 ? -13.094 5.100 3.853 1.00 96.62 121 GLU A O 1
ATOM 1041 N N . LYS A 1 122 ? -13.772 5.258 1.713 1.00 93.31 122 LYS A N 1
ATOM 1042 C CA . LYS A 1 122 ? -13.153 6.568 1.488 1.00 93.31 122 LYS A CA 1
ATOM 1043 C C . LYS A 1 122 ? -14.003 7.657 2.130 1.00 93.31 122 LYS A C 1
ATOM 1045 O O . LYS A 1 122 ? -15.196 7.743 1.865 1.00 93.31 122 LYS A O 1
ATOM 1050 N N . VAL A 1 123 ? -13.383 8.510 2.941 1.00 90.50 123 VAL A N 1
ATOM 1051 C CA . VAL A 1 123 ? -14.073 9.658 3.536 1.00 90.50 123 VAL A CA 1
ATOM 1052 C C . VAL A 1 123 ? -13.879 10.851 2.614 1.00 90.50 123 VAL A C 1
ATOM 1054 O O . VAL A 1 123 ? -12.790 11.428 2.562 1.00 90.50 123 VAL A O 1
ATOM 1057 N N . GLU A 1 124 ? -14.923 11.217 1.873 1.00 80.69 124 GLU A N 1
ATOM 1058 C CA . GLU A 1 124 ? -14.920 12.476 1.135 1.00 80.69 124 GLU A CA 1
ATOM 1059 C C . GLU A 1 124 ? -14.888 13.646 2.124 1.00 80.69 124 GLU A C 1
ATOM 1061 O O . GLU A 1 124 ? -15.705 13.743 3.041 1.00 80.69 124 GLU A O 1
ATOM 1066 N N . LEU A 1 125 ? -13.918 14.545 1.951 1.00 62.22 125 LEU A N 1
ATOM 1067 C CA . LEU A 1 125 ? -13.962 15.844 2.607 1.00 62.22 125 LEU A CA 1
ATOM 1068 C C . LEU A 1 125 ? -15.044 16.663 1.901 1.00 62.22 125 LEU A C 1
ATOM 1070 O O . LEU A 1 125 ? -14.910 16.948 0.709 1.00 62.22 125 LEU A O 1
ATOM 1074 N N . ALA A 1 126 ? -16.096 17.029 2.634 1.00 52.94 126 ALA A N 1
ATOM 1075 C CA . ALA A 1 126 ? -17.068 18.008 2.163 1.00 52.94 126 ALA A CA 1
ATOM 1076 C C . ALA A 1 126 ? -16.328 19.286 1.725 1.00 52.94 126 ALA A C 1
ATOM 1078 O O . ALA A 1 126 ? -15.432 19.753 2.435 1.00 52.94 126 ALA A O 1
ATOM 1079 N N . LYS A 1 127 ? -16.671 19.783 0.533 1.00 39.28 127 LYS A N 1
ATOM 1080 C CA . LYS A 1 127 ? -16.115 21.011 -0.051 1.00 39.28 127 LYS A CA 1
ATOM 1081 C C . LYS A 1 127 ? -16.700 22.259 0.600 1.00 39.28 127 LYS A C 1
ATOM 1083 O O . LYS A 1 127 ? -17.902 22.209 0.938 1.00 39.28 127 LYS A O 1
#

Secondary structure (DSSP, 8-state):
----TT--EEEB-TTSSBPSSSSSSS--SS---EEEEEE-SSEEEEEETT---EEEEEGGGEEE-PPPSS-TT-EEEEGGGTEEEEEEEEEEETTTTEEEEEEE-TTSPBPSS-EEGGGEEE-PPP-

Sequence (127 aa):
MTDYLNKWFWIKDRSGILDPIARDQWFIRGWETLQCIEEKEDSVVLCYRNSSRILPTLKSVLEERPAPSFLPNEKVRVIKKDLYAVVKQYLWHYNDQYYYYMLADENGKMLKKRYMADELEKVELAK

pLDDT: mean 73.99, std 19.18, range [32.0, 97.19]

Foldseek 3Di:
DDDQAPFFKFFADPVRHGCQPPDDDDPDPQFWTWGFDDDDDQWTWIDTVPDPDIDTGGPVRIDTADDAPDDFQFWKAQQVPRFIWTFHGWGADVVVRFIWTWTAGPVRHTDPDTDGPVRIDGDDDDD

Radius of gyration: 16.58 Å; chains: 1; bounding box: 38×38×44 Å